Protein AF-A0A497F946-F1 (afdb_monomer_lite)

Sequence (128 aa):
MSDLVQRLERTWAEYEKYMEDTEKFVEDLLRERGRDKLSLATLFLVEYPQFSIRELYMKYVLAPLIASFVLMVIYVLGLLPVDIVVPTVFALHLLTSWVMYFVLAKCWNLGVRFGFLFMTVLKKVKQR

Structure (mmCIF, N/CA/C/O backbone):
data_AF-A0A497F946-F1
#
_entry.id   AF-A0A497F946-F1
#
loop_
_atom_site.group_PDB
_atom_site.id
_atom_site.type_symbol
_atom_site.label_atom_id
_atom_site.label_alt_id
_atom_site.label_comp_id
_atom_site.label_asym_id
_atom_site.label_entity_id
_atom_site.label_seq_id
_atom_site.pdbx_PDB_ins_code
_atom_site.Cartn_x
_atom_site.Cartn_y
_atom_site.Cartn_z
_atom_site.occupancy
_atom_site.B_iso_or_equiv
_atom_site.auth_seq_id
_atom_site.auth_comp_id
_atom_site.auth_asym_id
_atom_site.auth_atom_id
_atom_site.pdbx_PDB_model_num
ATOM 1 N N . MET A 1 1 ? 11.968 -11.494 -4.648 1.00 48.25 1 MET A N 1
ATOM 2 C CA . MET A 1 1 ? 10.532 -11.723 -4.356 1.00 48.25 1 MET A CA 1
ATOM 3 C C . MET A 1 1 ? 10.278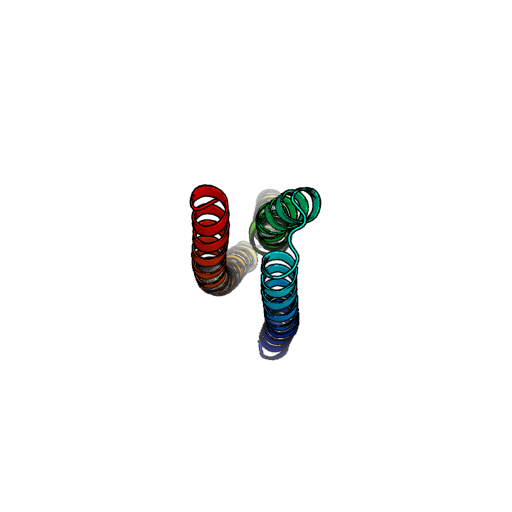 -11.951 -2.863 1.00 48.25 1 MET A C 1
ATOM 5 O O . MET A 1 1 ? 9.476 -11.218 -2.308 1.00 48.25 1 MET A O 1
ATOM 9 N N . SER A 1 2 ? 11.023 -12.848 -2.198 1.00 63.62 2 SER A N 1
ATOM 10 C CA . SER A 1 2 ? 10.974 -13.114 -0.737 1.00 63.62 2 SER A CA 1
ATOM 11 C C . SER A 1 2 ? 10.984 -11.869 0.167 1.00 63.62 2 SER A C 1
ATOM 13 O O . SER A 1 2 ? 10.212 -11.770 1.112 1.00 63.62 2 SER A O 1
ATOM 15 N N . ASP A 1 3 ? 11.848 -10.900 -0.130 1.00 72.81 3 ASP A N 1
ATOM 16 C CA . ASP A 1 3 ? 12.172 -9.820 0.812 1.00 72.81 3 ASP A CA 1
ATOM 17 C C . ASP A 1 3 ? 11.137 -8.676 0.847 1.00 72.81 3 ASP A C 1
ATOM 19 O O . ASP A 1 3 ? 10.994 -7.966 1.840 1.00 72.81 3 ASP A O 1
ATOM 23 N N . LEU A 1 4 ? 10.379 -8.505 -0.240 1.00 63.12 4 LEU A N 1
ATOM 24 C CA . LEU A 1 4 ? 9.305 -7.510 -0.343 1.00 63.12 4 LEU A CA 1
ATOM 25 C C . LEU A 1 4 ? 8.023 -8.031 0.323 1.00 63.12 4 LEU A C 1
ATOM 27 O O . LEU A 1 4 ? 7.349 -7.290 1.033 1.00 63.12 4 LEU A O 1
ATOM 31 N N . VAL A 1 5 ? 7.749 -9.331 0.162 1.00 67.25 5 VAL A N 1
ATOM 32 C CA . VAL A 1 5 ? 6.650 -10.032 0.842 1.00 67.25 5 VAL A CA 1
ATOM 33 C C . VAL A 1 5 ? 6.871 -10.038 2.352 1.00 67.25 5 VAL A C 1
ATOM 35 O O . VAL A 1 5 ? 5.983 -9.622 3.083 1.00 67.25 5 VAL A O 1
ATOM 38 N N . GLN A 1 6 ? 8.075 -10.374 2.824 1.00 71.56 6 GLN A N 1
ATOM 39 C CA . GLN A 1 6 ? 8.381 -10.348 4.260 1.00 71.56 6 GLN A CA 1
ATOM 40 C C . GLN A 1 6 ? 8.272 -8.953 4.887 1.00 71.56 6 GLN A C 1
ATOM 42 O O . GLN A 1 6 ? 7.910 -8.832 6.058 1.00 71.56 6 GLN A O 1
ATOM 47 N N . ARG A 1 7 ? 8.598 -7.887 4.142 1.00 73.00 7 ARG A N 1
ATOM 48 C CA . ARG A 1 7 ? 8.400 -6.510 4.620 1.00 73.00 7 ARG A CA 1
ATOM 49 C C . ARG A 1 7 ? 6.920 -6.156 4.699 1.00 73.00 7 ARG A C 1
ATOM 51 O O . ARG A 1 7 ? 6.503 -5.616 5.715 1.00 73.00 7 ARG A O 1
ATOM 58 N N . LEU A 1 8 ? 6.135 -6.510 3.680 1.00 66.62 8 LEU A N 1
ATOM 59 C CA . LEU A 1 8 ? 4.680 -6.338 3.692 1.00 66.62 8 LEU A CA 1
ATOM 60 C C . LEU A 1 8 ? 4.021 -7.122 4.832 1.00 66.62 8 LEU A C 1
ATOM 62 O O . LEU A 1 8 ? 3.142 -6.585 5.494 1.00 66.62 8 LEU A O 1
ATOM 66 N N . GLU A 1 9 ? 4.468 -8.348 5.105 1.00 73.88 9 GLU A N 1
ATOM 67 C CA . GLU A 1 9 ? 3.986 -9.158 6.230 1.00 73.88 9 GLU A CA 1
ATOM 68 C C . GLU A 1 9 ? 4.354 -8.550 7.586 1.00 73.88 9 GLU A C 1
ATOM 70 O O . GLU A 1 9 ? 3.510 -8.516 8.477 1.00 73.88 9 GLU A O 1
ATOM 75 N N . ARG A 1 10 ? 5.572 -8.016 7.744 1.00 77.31 10 ARG A N 1
ATOM 76 C CA . ARG A 1 10 ? 5.972 -7.308 8.972 1.00 77.31 10 ARG A CA 1
ATOM 77 C C . ARG A 1 10 ? 5.159 -6.042 9.200 1.00 77.31 10 ARG A C 1
ATOM 79 O O . ARG A 1 10 ? 4.612 -5.870 10.282 1.00 77.31 10 ARG A O 1
ATOM 86 N N . THR A 1 11 ? 5.025 -5.203 8.175 1.00 72.56 11 THR A N 1
ATOM 87 C CA . THR A 1 11 ? 4.172 -4.012 8.242 1.00 72.56 11 THR A CA 1
ATOM 88 C C . THR A 1 11 ? 2.729 -4.405 8.546 1.00 72.56 11 THR A C 1
ATOM 90 O O . THR A 1 11 ? 2.077 -3.766 9.362 1.00 72.56 11 THR A O 1
ATOM 93 N N . TRP A 1 12 ? 2.233 -5.498 7.959 1.00 73.12 12 TRP A N 1
ATOM 94 C CA . TRP A 1 12 ? 0.900 -6.008 8.260 1.00 73.12 12 TRP A CA 1
ATOM 95 C C . TRP A 1 12 ? 0.750 -6.457 9.717 1.00 73.12 12 TRP A C 1
ATOM 97 O O . TRP A 1 12 ? -0.249 -6.127 10.345 1.00 73.12 12 TRP A O 1
ATOM 107 N N . ALA A 1 13 ? 1.737 -7.163 10.270 1.00 75.38 13 ALA A N 1
ATOM 108 C CA . ALA A 1 13 ? 1.727 -7.591 11.667 1.00 75.38 13 ALA A CA 1
ATOM 109 C C . ALA A 1 13 ? 1.761 -6.399 12.641 1.00 75.38 13 ALA A C 1
ATOM 111 O O . ALA A 1 13 ? 1.079 -6.415 13.664 1.00 75.38 13 ALA A O 1
ATOM 112 N N . GLU A 1 14 ? 2.510 -5.343 12.313 1.00 75.00 14 GLU A N 1
ATOM 113 C CA . GLU A 1 14 ? 2.504 -4.085 13.071 1.00 75.00 14 GLU A CA 1
ATOM 114 C C . GLU A 1 14 ? 1.128 -3.407 13.025 1.00 75.00 14 GLU A C 1
ATOM 116 O O . GLU A 1 14 ? 0.620 -2.977 14.062 1.00 75.00 14 GLU A O 1
ATOM 121 N N . TYR A 1 15 ? 0.488 -3.382 11.851 1.00 65.81 15 TYR A N 1
ATOM 122 C CA . TYR A 1 15 ? -0.877 -2.880 11.688 1.00 65.81 15 TYR A CA 1
ATOM 123 C C . TYR A 1 15 ? -1.908 -3.704 12.462 1.00 65.81 15 TYR A C 1
ATOM 125 O O . TYR A 1 15 ? -2.798 -3.136 13.087 1.00 65.81 15 TYR A O 1
ATOM 133 N N . GLU A 1 16 ? -1.801 -5.032 12.440 1.00 73.12 16 GLU A N 1
ATOM 134 C CA . GLU A 1 16 ? -2.724 -5.932 13.135 1.00 73.12 16 GLU A CA 1
ATOM 135 C C . GLU A 1 16 ? -2.609 -5.784 14.656 1.00 73.12 16 GLU A C 1
ATOM 137 O O . GLU A 1 16 ?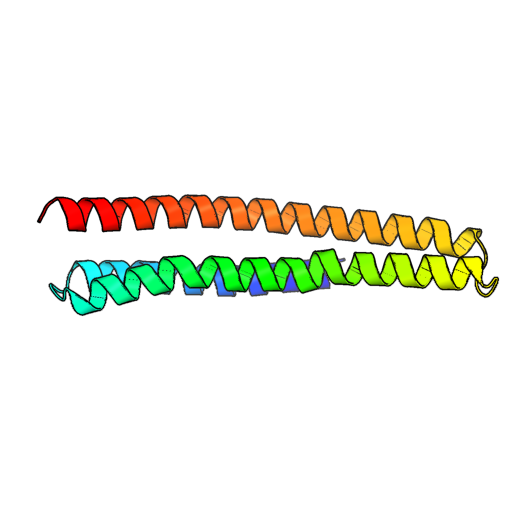 -3.622 -5.688 15.345 1.00 73.12 16 GLU A O 1
ATOM 142 N N . LYS A 1 17 ? -1.387 -5.633 15.174 1.00 75.75 17 LYS A N 1
ATOM 143 C CA . LYS A 1 17 ? -1.162 -5.334 16.590 1.00 75.75 17 LYS A CA 1
ATOM 144 C C . LYS A 1 17 ? -1.729 -3.970 16.990 1.00 75.75 17 LYS A C 1
ATOM 146 O O . LYS A 1 17 ? -2.416 -3.862 18.000 1.00 75.75 17 LYS A O 1
ATOM 151 N N . TYR A 1 18 ? -1.486 -2.936 16.186 1.00 67.25 18 TYR A N 1
ATOM 152 C CA . TYR A 1 18 ? -2.033 -1.603 16.448 1.00 67.25 18 TYR A CA 1
ATOM 153 C C . TYR A 1 18 ? -3.569 -1.600 16.424 1.00 67.25 18 TYR A C 1
ATOM 155 O O . TYR A 1 18 ? -4.211 -0.900 17.207 1.00 67.25 18 TYR A O 1
ATOM 163 N N . MET A 1 19 ? -4.167 -2.410 15.546 1.00 66.94 19 MET A N 1
ATOM 164 C CA . MET A 1 19 ? -5.609 -2.627 15.501 1.00 66.94 19 MET A CA 1
ATOM 165 C C . MET A 1 19 ? -6.141 -3.258 16.780 1.00 66.94 19 MET A C 1
ATOM 167 O O . MET A 1 19 ? -7.099 -2.735 17.337 1.00 66.94 19 MET A O 1
ATOM 171 N N . GLU A 1 20 ? -5.517 -4.329 17.269 1.00 74.38 20 GLU A N 1
ATOM 172 C CA . GLU A 1 20 ? -5.911 -4.953 18.538 1.00 74.38 20 GLU A CA 1
ATOM 173 C C . GLU A 1 20 ? -5.789 -3.981 19.719 1.00 74.38 20 GLU A C 1
ATOM 175 O O . GLU A 1 20 ? -6.672 -3.928 20.578 1.00 74.38 20 GLU A O 1
ATOM 180 N N . ASP A 1 21 ? -4.727 -3.172 19.748 1.00 75.12 21 ASP A N 1
ATOM 181 C CA . ASP A 1 21 ? -4.529 -2.150 20.779 1.00 75.12 21 ASP A CA 1
ATOM 182 C C . ASP A 1 21 ? -5.605 -1.053 20.692 1.00 75.12 21 ASP A C 1
ATOM 184 O O . ASP A 1 21 ? -6.135 -0.609 21.712 1.00 75.12 21 ASP A O 1
ATOM 188 N N . THR A 1 22 ? -5.991 -0.661 19.474 1.00 64.69 22 THR A N 1
ATOM 189 C CA . THR A 1 22 ? -7.067 0.311 19.232 1.00 64.69 22 THR A CA 1
ATOM 190 C C . THR A 1 22 ? -8.435 -0.258 19.608 1.00 64.69 22 THR A C 1
ATOM 192 O O . THR A 1 22 ? -9.238 0.442 20.221 1.00 64.69 22 THR A O 1
ATOM 195 N N . GLU A 1 23 ? -8.712 -1.526 19.293 1.00 66.94 23 GLU A N 1
ATOM 196 C CA . GLU A 1 23 ? -9.949 -2.206 19.689 1.00 66.94 23 GLU A CA 1
ATOM 197 C C . GLU A 1 23 ? -10.077 -2.274 21.212 1.00 66.94 23 GLU A C 1
ATOM 199 O O . GLU A 1 23 ? -11.120 -1.891 21.747 1.00 66.94 23 GLU A O 1
ATOM 204 N N . LYS A 1 24 ? -9.006 -2.662 21.919 1.00 74.00 24 LYS A N 1
ATOM 205 C CA . LYS A 1 24 ? -8.967 -2.653 23.389 1.00 74.00 24 LYS A CA 1
ATOM 206 C C . LYS A 1 24 ? -9.163 -1.257 23.957 1.00 74.00 24 LYS A C 1
ATOM 208 O O . LYS A 1 24 ? -9.973 -1.080 24.860 1.00 74.00 24 LYS A O 1
ATOM 213 N N . PHE A 1 25 ? -8.483 -0.258 23.397 1.00 70.50 25 PHE A N 1
ATOM 214 C CA . PHE A 1 25 ? -8.635 1.129 23.821 1.00 70.50 25 PHE A CA 1
ATOM 215 C C . PHE A 1 25 ? -10.081 1.612 23.660 1.00 70.50 25 PHE A C 1
ATOM 217 O O . PHE A 1 25 ? -10.638 2.201 24.582 1.00 70.50 25 PHE A O 1
ATOM 224 N N . VAL A 1 26 ? -10.731 1.319 22.531 1.00 66.19 26 VAL A N 1
ATOM 225 C CA . VAL A 1 26 ? -12.150 1.642 22.326 1.00 66.19 26 VAL A CA 1
ATOM 226 C C . VAL A 1 26 ? -13.039 0.867 23.301 1.00 66.19 26 VAL A C 1
ATOM 228 O O . VAL A 1 26 ? -13.994 1.435 23.828 1.00 66.19 26 VAL A O 1
ATOM 231 N N . GLU A 1 27 ? -12.752 -0.405 23.578 1.00 69.88 27 GLU A N 1
ATOM 232 C CA . GLU A 1 27 ? -13.523 -1.201 24.534 1.00 69.88 27 GLU A CA 1
ATOM 233 C C . GLU A 1 27 ? -13.420 -0.645 25.965 1.00 69.88 27 GLU A C 1
ATOM 235 O O . GLU A 1 27 ? -14.442 -0.501 26.644 1.00 69.88 27 GLU A O 1
ATOM 240 N N . ASP A 1 28 ? -12.220 -0.247 26.388 1.00 71.88 28 ASP A N 1
ATOM 241 C CA . ASP A 1 28 ? -11.960 0.403 27.673 1.00 71.88 28 ASP A CA 1
ATOM 242 C C . ASP A 1 28 ? -12.624 1.787 27.744 1.00 71.88 28 ASP A C 1
ATOM 244 O O . ASP A 1 28 ? -13.286 2.114 28.735 1.00 71.88 28 ASP A O 1
ATOM 248 N N . LEU A 1 29 ? -12.577 2.567 26.658 1.00 67.06 29 LEU A N 1
ATOM 249 C CA . LEU A 1 29 ? -13.298 3.839 26.549 1.00 67.06 29 LEU A CA 1
ATOM 250 C C . LEU A 1 29 ? -14.818 3.662 26.591 1.00 67.06 29 LEU A C 1
ATOM 252 O O . LEU A 1 29 ? -15.518 4.523 27.113 1.00 67.06 29 LEU A O 1
ATOM 256 N N . LEU A 1 30 ? -15.355 2.563 26.056 1.00 63.66 30 LEU A N 1
ATOM 257 C CA . LEU A 1 30 ? -16.779 2.242 26.157 1.00 63.66 30 LEU A CA 1
ATOM 258 C C . LEU A 1 30 ? -17.178 1.801 27.576 1.00 63.66 30 LEU A C 1
ATOM 260 O O . LEU A 1 30 ? -18.362 1.892 27.922 1.00 63.66 30 LEU A O 1
ATOM 264 N N . ARG A 1 31 ? -16.232 1.304 28.387 1.00 69.44 31 ARG A N 1
ATOM 265 C CA . ARG A 1 31 ? -16.445 0.970 29.806 1.00 69.44 31 ARG A CA 1
ATOM 266 C C . ARG A 1 31 ? -16.421 2.221 30.686 1.00 69.44 31 ARG A C 1
ATOM 268 O O . ARG A 1 31 ? -17.263 2.344 31.578 1.00 69.44 31 ARG A O 1
ATOM 275 N N . GLU A 1 32 ? -15.542 3.181 30.409 1.00 66.81 32 GLU A N 1
ATOM 276 C CA . GLU A 1 32 ? -15.512 4.474 31.101 1.00 66.81 32 GLU A CA 1
ATOM 277 C C . GLU A 1 32 ? -16.610 5.429 30.579 1.00 66.81 32 GLU A C 1
ATOM 279 O O . GLU A 1 32 ? -16.691 5.747 29.399 1.00 66.81 32 GLU A O 1
ATOM 284 N N . ARG A 1 33 ? -17.506 5.936 31.442 1.00 59.31 33 ARG A N 1
ATOM 285 C CA . ARG A 1 33 ? -18.653 6.791 31.036 1.00 59.31 33 ARG A CA 1
ATOM 286 C C . ARG A 1 33 ? -18.273 8.244 30.657 1.00 59.31 33 ARG A C 1
ATOM 288 O O . ARG A 1 33 ? -18.928 9.176 31.118 1.00 59.31 33 ARG A O 1
ATOM 295 N N . GLY A 1 34 ? -17.255 8.472 29.829 1.00 58.06 34 GLY A N 1
ATOM 296 C CA . GLY A 1 34 ? -16.840 9.815 29.393 1.00 58.06 34 GLY A CA 1
ATOM 297 C C . GLY A 1 34 ? -17.373 10.191 28.006 1.00 58.06 34 GLY A C 1
ATOM 298 O O . GLY A 1 34 ? -16.929 9.633 27.008 1.00 58.06 34 GLY A O 1
ATOM 299 N N . ARG A 1 35 ? -18.285 11.171 27.915 1.00 55.75 35 ARG A N 1
ATOM 300 C CA . ARG A 1 35 ? -18.847 11.661 26.635 1.00 55.75 35 ARG A CA 1
ATOM 301 C C . ARG A 1 35 ? -17.765 12.266 25.712 1.00 55.75 35 ARG A C 1
ATOM 303 O O . ARG A 1 35 ? -17.829 12.061 24.504 1.00 55.75 35 ARG A O 1
ATOM 310 N N . ASP A 1 36 ? -16.734 12.886 26.293 1.00 58.91 36 ASP A N 1
ATOM 311 C CA . ASP A 1 36 ? -15.590 13.488 25.577 1.00 58.91 36 ASP A CA 1
ATOM 312 C C . ASP A 1 36 ? -14.580 12.458 25.049 1.00 58.91 36 ASP A C 1
ATOM 314 O O . ASP A 1 36 ? -13.843 12.709 24.100 1.00 58.91 36 ASP A O 1
ATOM 318 N N . LYS A 1 37 ? -14.556 11.264 25.644 1.00 58.84 37 LYS A N 1
ATOM 319 C CA . LYS A 1 37 ? -13.687 10.159 25.219 1.00 58.84 37 LYS A CA 1
ATOM 320 C C . LYS A 1 37 ? -14.263 9.405 24.014 1.00 58.84 37 LYS A C 1
ATOM 322 O O . LYS A 1 37 ? -13.528 8.826 23.218 1.00 58.84 37 LYS A O 1
ATOM 327 N N . LEU A 1 38 ? -15.584 9.463 23.847 1.00 60.81 38 LEU A N 1
ATOM 328 C CA . LEU A 1 38 ? -16.320 8.796 22.776 1.00 60.81 38 LEU A CA 1
ATOM 329 C C . LEU A 1 38 ? -16.175 9.519 21.430 1.00 60.81 38 LEU A C 1
ATOM 331 O O . LEU A 1 38 ? -16.004 8.871 20.399 1.00 60.81 38 LEU A O 1
ATOM 335 N N . SER A 1 39 ? -16.184 10.856 21.428 1.00 61.31 39 SER A N 1
ATOM 336 C CA . SER A 1 39 ? -15.882 11.659 20.235 1.00 61.31 39 SER A CA 1
ATOM 337 C C . SER A 1 39 ? -14.445 11.433 19.760 1.00 61.31 39 SER A C 1
ATOM 339 O O . SER A 1 39 ? -14.224 11.289 18.559 1.00 61.31 39 SER A O 1
ATOM 341 N N . LEU A 1 40 ? -13.495 11.292 20.692 1.00 62.72 40 LEU A N 1
ATOM 342 C CA . LEU A 1 40 ? -12.100 10.958 20.396 1.00 62.72 40 LEU A CA 1
ATOM 343 C C . LEU A 1 40 ? -11.967 9.573 19.744 1.00 62.72 40 LEU A C 1
ATOM 345 O O . LEU A 1 40 ? -11.331 9.450 18.702 1.00 62.72 40 LEU A O 1
ATOM 349 N N . ALA A 1 41 ? -12.629 8.548 20.295 1.00 62.38 41 ALA A N 1
ATOM 350 C CA . ALA A 1 41 ? -12.675 7.213 19.689 1.00 62.38 41 ALA A CA 1
ATOM 351 C C . ALA A 1 41 ? -13.257 7.243 18.267 1.00 62.38 41 ALA A C 1
ATOM 353 O O . ALA A 1 41 ? -12.758 6.571 17.368 1.00 62.38 41 ALA A O 1
ATOM 354 N N . THR A 1 42 ? -14.293 8.055 18.052 1.00 63.09 42 THR A N 1
ATOM 355 C CA . THR A 1 42 ? -14.934 8.215 16.741 1.00 63.09 42 THR A CA 1
ATOM 356 C C . THR A 1 42 ? -13.988 8.877 15.731 1.00 63.09 42 THR A C 1
ATOM 358 O O . THR A 1 42 ? -13.930 8.446 14.585 1.00 63.09 42 THR A O 1
ATOM 361 N N . LEU A 1 43 ? -13.209 9.878 16.157 1.00 62.75 43 LEU A N 1
ATOM 362 C CA . LEU A 1 43 ? -12.191 10.539 15.330 1.00 62.75 43 LEU A CA 1
ATOM 363 C C . LEU A 1 43 ? -11.061 9.574 14.940 1.00 62.75 43 LEU A C 1
ATOM 365 O O . LEU A 1 43 ? -10.729 9.466 13.762 1.00 62.75 43 LEU A O 1
ATOM 369 N N . PHE A 1 44 ? -10.551 8.796 15.899 1.00 63.12 44 PHE A N 1
ATOM 370 C CA . PHE A 1 44 ? -9.524 7.777 15.650 1.00 63.12 44 PHE A CA 1
ATOM 371 C C . PHE A 1 44 ? -9.999 6.678 14.687 1.00 63.12 44 PHE A C 1
ATOM 373 O O . PHE A 1 44 ? -9.257 6.282 13.789 1.00 63.12 44 PHE A O 1
ATOM 380 N N . LEU A 1 45 ? -11.250 6.220 14.819 1.00 62.25 45 LEU A N 1
ATOM 381 C CA . LEU A 1 45 ? -11.846 5.216 13.927 1.00 62.25 45 LEU A CA 1
ATOM 382 C C . LEU A 1 45 ? -12.027 5.724 12.480 1.00 62.25 45 LEU A C 1
ATOM 384 O O . LEU A 1 45 ? -12.113 4.907 11.565 1.00 62.25 45 LEU A O 1
ATOM 388 N N . VAL A 1 46 ? -12.090 7.044 12.261 1.00 61.81 46 VAL A N 1
ATOM 389 C CA . VAL A 1 46 ? -12.324 7.658 10.939 1.00 61.81 46 VAL A CA 1
ATOM 390 C C . VAL A 1 46 ? -11.028 8.126 10.267 1.00 61.81 46 VAL A C 1
ATOM 392 O O . VAL A 1 46 ? -10.868 7.914 9.064 1.00 61.81 46 VAL A O 1
ATOM 395 N N . GLU A 1 47 ? -10.090 8.730 11.002 1.00 59.41 47 GLU A N 1
ATOM 396 C CA . GLU A 1 47 ? -8.837 9.245 10.422 1.00 59.41 47 GLU A CA 1
ATOM 397 C C . GLU A 1 47 ? -7.833 8.135 10.083 1.00 59.41 47 GLU A C 1
ATOM 399 O O . GLU A 1 47 ? -7.126 8.206 9.073 1.00 59.41 47 GLU A O 1
ATOM 404 N N . TYR A 1 48 ? -7.779 7.078 10.893 1.00 60.53 48 TYR A N 1
ATOM 405 C CA . TYR A 1 48 ? -6.739 6.058 10.774 1.00 60.53 48 TYR A CA 1
ATOM 406 C C . TYR A 1 48 ? -6.805 5.216 9.482 1.00 60.53 48 TYR A C 1
ATOM 408 O O . TYR A 1 48 ? -5.766 5.017 8.832 1.00 60.53 48 TYR A O 1
ATOM 416 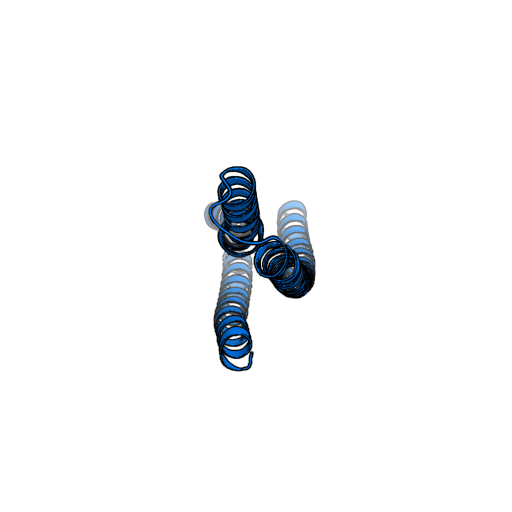N N . PRO A 1 49 ? -7.994 4.765 9.025 1.00 60.47 49 PRO A N 1
ATOM 417 C CA . PRO A 1 49 ? -8.111 4.073 7.745 1.00 60.47 49 PRO A CA 1
ATOM 418 C C . PRO A 1 49 ? -7.664 4.958 6.575 1.00 60.47 49 PRO A C 1
ATOM 420 O O . PRO A 1 49 ? -7.033 4.475 5.636 1.00 60.47 49 PRO A O 1
ATOM 423 N N . GLN A 1 50 ? -7.944 6.265 6.638 1.00 62.75 50 GLN A N 1
ATOM 424 C CA . GLN A 1 50 ? -7.646 7.198 5.552 1.00 62.75 50 GLN A CA 1
ATOM 425 C C . GLN A 1 50 ? -6.145 7.431 5.377 1.00 62.75 50 GLN A C 1
ATOM 427 O O . GLN A 1 50 ? -5.665 7.448 4.243 1.00 62.75 50 GLN A O 1
ATOM 432 N N . PHE A 1 51 ? -5.394 7.568 6.474 1.00 61.16 51 PHE A N 1
ATOM 433 C CA . PHE A 1 51 ? -3.945 7.763 6.404 1.00 61.16 51 PHE A CA 1
ATOM 434 C C . PHE A 1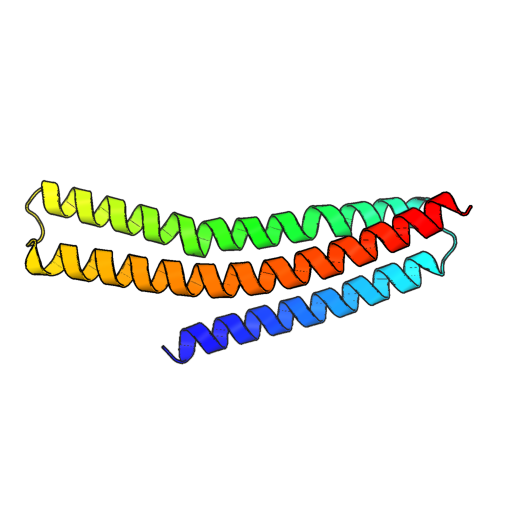 51 ? -3.243 6.546 5.790 1.00 61.16 51 PHE A C 1
ATOM 436 O O . PHE A 1 51 ? -2.448 6.678 4.858 1.00 61.16 51 PHE A O 1
ATOM 443 N N . SER A 1 52 ? -3.623 5.351 6.243 1.00 63.16 52 SER A N 1
ATOM 444 C CA . SER A 1 52 ? -3.017 4.091 5.804 1.00 63.16 52 SER A CA 1
ATOM 445 C C . SER A 1 52 ? -3.331 3.783 4.338 1.00 63.16 52 SER A C 1
ATOM 447 O O . SER A 1 52 ? -2.433 3.464 3.561 1.00 63.16 52 SER A O 1
ATOM 449 N N . ILE A 1 53 ? -4.591 3.955 3.919 1.00 66.69 53 ILE A N 1
ATOM 450 C CA . ILE A 1 53 ? -5.002 3.769 2.518 1.00 66.69 53 ILE A CA 1
ATOM 451 C C . ILE A 1 53 ? -4.300 4.783 1.609 1.00 66.69 53 ILE A C 1
ATOM 453 O O . ILE A 1 53 ? -3.855 4.426 0.518 1.00 66.69 53 ILE A O 1
ATOM 457 N N . ARG A 1 54 ? -4.155 6.037 2.055 1.00 67.12 54 ARG A N 1
ATOM 458 C CA . ARG A 1 54 ? -3.467 7.079 1.287 1.00 67.12 54 ARG A CA 1
ATOM 459 C C . ARG A 1 54 ? -1.986 6.764 1.101 1.00 67.12 54 ARG A C 1
ATOM 461 O O . ARG A 1 54 ? -1.481 6.908 -0.010 1.00 67.12 54 ARG A O 1
ATOM 468 N N . GLU A 1 55 ? -1.290 6.332 2.147 1.00 69.06 55 GLU A N 1
ATOM 469 C CA . GLU A 1 55 ? 0.126 5.972 2.042 1.00 69.06 55 GLU A CA 1
ATOM 470 C C . GLU A 1 55 ? 0.333 4.772 1.104 1.00 69.06 55 GLU A C 1
ATOM 472 O O . GLU A 1 55 ? 1.221 4.796 0.246 1.00 69.06 55 GLU A O 1
ATOM 477 N N . LEU A 1 56 ? -0.549 3.771 1.194 1.00 68.88 56 LEU A N 1
ATOM 478 C CA . LEU A 1 56 ? -0.568 2.619 0.296 1.00 68.88 56 LEU A CA 1
ATOM 479 C C . LEU A 1 56 ? -0.826 3.016 -1.160 1.00 68.88 56 LEU A C 1
ATOM 481 O O . LEU A 1 56 ? -0.111 2.565 -2.056 1.00 68.88 56 LEU A O 1
ATOM 485 N N . TYR A 1 57 ? -1.782 3.909 -1.399 1.00 70.50 57 TYR A N 1
ATOM 486 C CA . TYR A 1 57 ? -2.074 4.429 -2.731 1.00 70.50 57 TYR A CA 1
ATOM 487 C C . TYR A 1 57 ? -0.876 5.186 -3.325 1.00 70.50 57 TYR A C 1
ATOM 489 O O . TYR A 1 57 ? -0.474 4.941 -4.464 1.00 70.50 57 TYR A O 1
ATOM 497 N N . MET A 1 58 ? -0.246 6.067 -2.543 1.00 71.75 58 MET A N 1
ATOM 498 C CA . MET A 1 58 ? 0.892 6.860 -3.016 1.00 71.75 58 MET A CA 1
ATOM 499 C C . MET A 1 58 ? 2.116 5.989 -3.331 1.00 71.75 58 MET A C 1
ATOM 501 O O . MET A 1 58 ? 2.738 6.163 -4.380 1.00 71.75 58 MET A O 1
ATOM 505 N N . LYS A 1 59 ? 2.460 5.034 -2.456 1.00 72.06 59 LYS A N 1
ATOM 506 C CA . LYS A 1 59 ? 3.661 4.198 -2.625 1.00 72.06 59 LYS A CA 1
ATOM 507 C C . LYS A 1 59 ? 3.489 3.099 -3.667 1.00 72.06 59 LYS A C 1
ATOM 509 O O . LYS A 1 59 ? 4.414 2.855 -4.435 1.00 72.06 59 LYS A O 1
ATOM 514 N N . TYR A 1 60 ? 2.336 2.435 -3.691 1.00 72.38 60 TYR A N 1
ATOM 515 C CA . TYR A 1 60 ? 2.169 1.209 -4.473 1.00 72.38 60 TYR A CA 1
ATOM 516 C C . TYR A 1 60 ? 1.340 1.380 -5.738 1.00 72.38 60 TYR A C 1
ATOM 518 O O . TYR A 1 60 ? 1.331 0.461 -6.541 1.00 72.38 60 TYR A O 1
ATOM 526 N N . VAL A 1 61 ? 0.679 2.521 -5.948 1.00 73.00 61 VAL A N 1
ATOM 527 C CA . VAL A 1 61 ? -0.110 2.778 -7.166 1.00 73.00 61 VAL A CA 1
ATOM 528 C C . VAL A 1 61 ? 0.469 3.958 -7.931 1.00 73.00 61 VAL A C 1
ATOM 530 O O . VAL A 1 61 ? 0.823 3.832 -9.101 1.00 73.00 61 VAL A O 1
ATOM 533 N N . LEU A 1 62 ? 0.637 5.101 -7.262 1.00 80.31 62 LEU A N 1
ATOM 534 C CA . LEU A 1 62 ? 1.072 6.325 -7.929 1.00 80.31 62 LEU A CA 1
ATOM 535 C C . LEU A 1 62 ? 2.537 6.258 -8.389 1.00 80.31 62 LEU A C 1
ATOM 537 O O . LEU A 1 62 ? 2.834 6.607 -9.528 1.00 80.31 62 LEU A O 1
ATOM 541 N N . ALA A 1 63 ? 3.452 5.784 -7.539 1.00 80.94 63 ALA A N 1
ATOM 542 C CA . ALA A 1 63 ? 4.870 5.678 -7.890 1.00 80.94 63 ALA A CA 1
ATOM 543 C C . ALA A 1 63 ? 5.143 4.795 -9.132 1.00 80.94 63 ALA A C 1
ATOM 545 O O . ALA A 1 63 ? 5.836 5.264 -10.039 1.00 80.94 63 ALA A O 1
ATOM 546 N N . PRO A 1 64 ? 4.595 3.567 -9.252 1.00 82.19 64 PRO A N 1
ATOM 547 C CA . PRO A 1 64 ? 4.780 2.766 -10.463 1.00 82.19 64 PRO A CA 1
ATOM 548 C C . PRO A 1 64 ? 4.089 3.344 -11.709 1.00 82.19 64 PRO A C 1
ATOM 550 O O . PRO A 1 64 ? 4.612 3.181 -12.814 1.00 82.19 64 PRO A O 1
ATOM 553 N N . LEU A 1 65 ? 2.973 4.070 -11.566 1.00 82.88 65 LEU A N 1
ATOM 554 C CA . LEU A 1 65 ? 2.366 4.808 -12.684 1.00 82.88 65 LEU A CA 1
ATOM 555 C C . LEU A 1 65 ? 3.288 5.926 -13.188 1.00 82.88 65 LEU A C 1
ATOM 557 O O . LEU A 1 65 ? 3.515 6.040 -14.392 1.00 82.88 65 LEU A O 1
ATOM 561 N N . ILE A 1 66 ? 3.873 6.708 -12.275 1.00 86.94 66 ILE A N 1
ATOM 562 C CA . ILE A 1 66 ? 4.847 7.753 -12.619 1.00 86.94 66 ILE A CA 1
ATOM 563 C C . ILE A 1 66 ? 6.075 7.132 -13.292 1.00 86.94 66 ILE A C 1
ATOM 565 O O . ILE A 1 66 ? 6.503 7.609 -14.340 1.00 86.94 66 ILE A O 1
ATOM 569 N N . ALA A 1 67 ? 6.616 6.041 -12.744 1.00 86.25 67 ALA A N 1
ATOM 570 C CA . ALA A 1 67 ? 7.754 5.342 -13.338 1.00 86.25 67 ALA A CA 1
ATOM 571 C C . ALA A 1 67 ? 7.441 4.819 -14.753 1.00 86.25 67 ALA A C 1
ATOM 573 O O . ALA A 1 67 ? 8.271 4.943 -15.653 1.00 86.25 67 ALA A O 1
ATOM 574 N N . SER A 1 68 ? 6.227 4.306 -14.973 1.00 85.62 68 SER A N 1
ATOM 575 C CA . SER A 1 68 ? 5.762 3.878 -16.299 1.00 85.62 68 SER A CA 1
ATOM 576 C C . SER A 1 68 ? 5.680 5.045 -17.282 1.00 85.62 68 SER A C 1
ATOM 578 O O . SER A 1 68 ? 6.124 4.921 -18.421 1.00 85.62 68 SER A O 1
ATOM 580 N N . PHE A 1 69 ? 5.156 6.190 -16.837 1.00 87.81 69 PHE A N 1
ATOM 581 C CA . PHE A 1 69 ? 5.085 7.405 -17.646 1.00 87.81 69 PHE A CA 1
ATOM 582 C C . PHE A 1 69 ? 6.481 7.916 -18.026 1.00 87.81 69 PHE A C 1
ATOM 584 O O . PHE A 1 69 ? 6.733 8.211 -19.191 1.00 87.81 69 PHE A O 1
ATOM 591 N N . VAL A 1 70 ? 7.415 7.948 -17.072 1.00 88.94 70 VAL A N 1
ATOM 592 C CA . VAL A 1 70 ? 8.809 8.347 -17.316 1.00 88.94 70 VAL A CA 1
ATOM 593 C C . VAL A 1 70 ? 9.480 7.417 -18.331 1.00 88.94 70 VAL A C 1
ATOM 595 O O . VAL A 1 70 ? 10.104 7.902 -19.271 1.00 88.94 70 VAL A O 1
ATOM 598 N N . LEU A 1 71 ? 9.308 6.097 -18.204 1.00 87.06 71 LEU A N 1
ATOM 599 C CA . LEU A 1 71 ? 9.832 5.123 -19.172 1.00 87.06 71 LEU A CA 1
ATOM 600 C C . LEU A 1 71 ? 9.266 5.339 -20.583 1.00 87.06 71 LEU A C 1
ATOM 602 O O . LEU A 1 71 ? 10.011 5.265 -21.559 1.00 87.06 71 LEU A O 1
ATOM 606 N N . MET A 1 72 ? 7.974 5.659 -20.688 1.00 84.88 72 MET A N 1
ATOM 607 C CA . MET A 1 72 ? 7.319 6.025 -21.949 1.00 84.88 72 MET A CA 1
ATOM 608 C C . MET A 1 72 ? 7.920 7.297 -22.565 1.00 84.88 72 MET A C 1
ATOM 610 O O . MET A 1 72 ? 8.204 7.324 -23.758 1.00 84.88 72 MET A O 1
ATOM 614 N N . VAL A 1 73 ? 8.171 8.338 -21.766 1.00 88.06 73 VAL A N 1
ATOM 615 C CA . VAL A 1 73 ? 8.796 9.582 -22.250 1.00 88.06 73 VAL A CA 1
ATOM 616 C C . VAL A 1 73 ? 10.216 9.322 -22.759 1.00 88.06 73 VAL A C 1
ATOM 618 O O . VAL A 1 73 ? 10.573 9.778 -23.841 1.00 88.06 73 VAL A O 1
ATOM 621 N N . ILE A 1 74 ? 11.015 8.549 -22.020 1.00 87.19 74 ILE A N 1
ATOM 622 C CA . ILE A 1 74 ? 12.386 8.193 -22.414 1.00 87.19 74 ILE A CA 1
ATOM 623 C C . ILE A 1 74 ? 12.391 7.391 -23.726 1.00 87.19 74 ILE A C 1
ATOM 625 O O . ILE A 1 74 ? 13.241 7.622 -24.588 1.00 87.19 74 ILE A O 1
ATOM 629 N N . TYR A 1 75 ? 11.417 6.494 -23.905 1.00 84.88 75 TYR A N 1
ATOM 630 C CA . TYR A 1 75 ? 11.206 5.775 -25.159 1.00 84.88 75 TYR A CA 1
ATOM 631 C C . TYR A 1 75 ? 10.890 6.712 -26.331 1.00 84.88 75 TYR A C 1
ATOM 633 O O . TYR A 1 75 ? 11.536 6.623 -27.373 1.00 84.88 75 TYR A O 1
ATOM 641 N N . VAL A 1 76 ? 9.944 7.641 -26.157 1.00 87.00 76 VAL A N 1
ATOM 642 C CA . VAL A 1 76 ? 9.559 8.614 -27.197 1.00 87.00 76 VAL A CA 1
ATOM 643 C C . VAL A 1 76 ? 10.735 9.511 -27.599 1.00 87.00 76 VAL A C 1
ATOM 645 O O . VAL A 1 76 ? 10.858 9.879 -28.763 1.00 87.00 76 VAL A O 1
ATOM 648 N N . LEU A 1 77 ? 11.635 9.817 -26.661 1.00 90.88 77 LEU A N 1
ATOM 649 C CA . LEU A 1 77 ? 12.873 10.559 -26.922 1.00 90.88 77 LEU A CA 1
ATOM 650 C C . LEU A 1 77 ? 13.956 9.727 -27.639 1.00 90.88 77 LEU A C 1
ATOM 652 O O . LEU A 1 77 ? 15.028 10.253 -27.930 1.00 90.88 77 LEU A O 1
ATOM 656 N N . GLY A 1 78 ? 13.708 8.443 -27.917 1.00 87.69 78 GLY A N 1
ATOM 657 C CA . GLY A 1 78 ? 14.646 7.549 -28.604 1.00 87.69 78 GLY A CA 1
ATOM 658 C C . GLY A 1 78 ? 15.837 7.109 -27.748 1.00 87.69 78 GLY A C 1
ATOM 659 O O . GLY A 1 78 ? 16.813 6.585 -28.278 1.00 87.69 78 GLY A O 1
ATOM 660 N N . LEU A 1 79 ? 15.776 7.319 -26.430 1.00 87.88 79 LEU A N 1
ATOM 661 C CA . LEU A 1 79 ? 16.880 7.043 -25.505 1.00 87.88 79 LEU A CA 1
ATOM 662 C C . LEU A 1 79 ? 16.921 5.581 -25.032 1.00 87.88 79 LEU A C 1
ATOM 664 O O . LEU A 1 79 ? 17.928 5.148 -24.474 1.00 87.88 79 LEU A O 1
ATOM 668 N N . LEU A 1 80 ? 15.842 4.820 -25.237 1.00 86.31 80 LEU A N 1
ATOM 669 C CA . LEU A 1 80 ? 15.777 3.394 -24.920 1.00 86.31 80 LEU A CA 1
ATOM 670 C C . LEU A 1 80 ? 15.062 2.598 -26.023 1.00 86.31 80 LEU A C 1
ATOM 672 O O . LEU A 1 80 ? 14.056 3.066 -26.560 1.00 86.31 80 LEU A O 1
ATOM 676 N N . PRO A 1 81 ? 15.528 1.373 -26.328 1.00 87.94 81 PRO A N 1
ATOM 677 C CA . PRO A 1 81 ? 14.889 0.504 -27.311 1.00 87.94 81 PRO A CA 1
ATOM 678 C C . PRO A 1 81 ? 13.555 -0.067 -26.802 1.00 87.94 81 PRO A C 1
ATOM 680 O O . PRO A 1 81 ? 13.398 -0.377 -25.616 1.00 87.94 81 PRO A O 1
ATOM 683 N N . VAL A 1 82 ? 12.608 -0.263 -27.732 1.00 84.94 82 VAL A N 1
ATOM 684 C CA . VAL A 1 82 ? 11.273 -0.861 -27.491 1.00 84.94 82 VAL A CA 1
ATOM 685 C C . VAL A 1 82 ? 11.381 -2.183 -26.739 1.00 84.94 82 VAL A C 1
ATOM 687 O O . VAL A 1 82 ? 10.632 -2.428 -25.793 1.00 84.94 82 VAL A O 1
ATOM 690 N N . ASP A 1 83 ? 12.347 -2.999 -27.148 1.00 87.88 83 ASP A N 1
ATOM 691 C CA . ASP A 1 83 ? 12.582 -4.365 -26.683 1.00 87.88 83 ASP A CA 1
ATOM 692 C C . ASP A 1 83 ? 12.901 -4.425 -25.183 1.00 87.88 83 ASP A C 1
ATOM 694 O O . ASP A 1 83 ? 12.743 -5.468 -24.555 1.00 87.88 83 ASP A O 1
ATOM 698 N N . ILE A 1 84 ? 13.322 -3.300 -24.595 1.00 85.19 84 ILE A N 1
ATOM 699 C CA . ILE A 1 84 ? 13.564 -3.150 -23.157 1.00 85.19 84 ILE A CA 1
ATOM 700 C C . ILE A 1 84 ? 12.367 -2.476 -22.481 1.00 85.19 84 ILE A C 1
ATOM 702 O O . ILE A 1 84 ? 11.924 -2.913 -21.417 1.00 85.19 84 ILE A O 1
ATOM 706 N N . VAL A 1 85 ? 11.814 -1.422 -23.086 1.00 85.31 85 VAL A N 1
ATOM 707 C CA . VAL A 1 85 ? 10.770 -0.590 -22.465 1.00 85.31 85 VAL A CA 1
ATOM 708 C C . VAL A 1 85 ? 9.471 -1.365 -22.278 1.00 85.31 85 VAL A C 1
ATOM 710 O O . VAL A 1 85 ? 8.916 -1.366 -21.181 1.00 85.31 85 VAL A O 1
ATOM 713 N N . VAL A 1 86 ? 9.000 -2.060 -23.316 1.00 84.38 86 VAL A N 1
ATOM 714 C CA . VAL A 1 86 ? 7.723 -2.788 -23.284 1.00 84.38 86 VAL A CA 1
ATOM 715 C C . VAL A 1 86 ? 7.703 -3.875 -22.201 1.00 84.38 86 VAL A C 1
ATOM 717 O O . VAL A 1 86 ? 6.806 -3.831 -21.353 1.00 84.38 86 VAL A O 1
ATOM 720 N N . PRO A 1 87 ? 8.670 -4.815 -22.136 1.00 88.62 87 PRO A N 1
ATOM 721 C CA . PRO A 1 87 ? 8.669 -5.824 -21.080 1.00 88.62 87 PRO A CA 1
ATOM 722 C C . PRO A 1 87 ? 8.890 -5.226 -19.686 1.00 88.62 87 PRO A C 1
ATOM 724 O O . PRO A 1 87 ? 8.308 -5.723 -18.722 1.00 88.62 87 PRO A O 1
ATOM 727 N N . THR A 1 88 ? 9.653 -4.133 -19.560 1.00 86.69 88 THR A N 1
ATOM 728 C CA . THR A 1 88 ? 9.852 -3.448 -18.270 1.00 86.69 88 THR A CA 1
ATOM 729 C C . THR A 1 88 ? 8.557 -2.818 -17.759 1.00 86.69 88 THR A C 1
ATOM 731 O O . THR A 1 88 ? 8.187 -3.024 -16.603 1.00 86.69 88 THR A O 1
ATOM 734 N N . VAL A 1 89 ? 7.827 -2.096 -18.615 1.00 85.12 89 VAL A N 1
ATOM 735 C CA . VAL A 1 89 ? 6.528 -1.498 -18.266 1.00 85.12 89 VAL A CA 1
ATOM 736 C C . VAL A 1 89 ? 5.508 -2.589 -17.940 1.00 85.12 89 VAL A C 1
ATOM 738 O O . VAL A 1 89 ? 4.777 -2.464 -16.956 1.00 85.12 89 VAL A O 1
ATOM 741 N N . PHE A 1 90 ? 5.491 -3.679 -18.709 1.00 86.88 90 PHE A N 1
ATOM 742 C CA . PHE A 1 90 ? 4.602 -4.814 -18.468 1.00 86.88 90 PHE A CA 1
ATOM 743 C C . PHE A 1 90 ? 4.883 -5.499 -17.121 1.00 86.88 90 PHE A C 1
ATOM 745 O O . PHE A 1 90 ? 3.964 -5.710 -16.328 1.00 86.88 90 PHE A O 1
ATOM 752 N N . ALA A 1 91 ? 6.153 -5.781 -16.812 1.00 86.56 91 ALA A N 1
ATOM 753 C CA . ALA A 1 91 ? 6.556 -6.358 -15.531 1.00 86.56 91 ALA A CA 1
ATOM 754 C C . ALA A 1 91 ? 6.218 -5.433 -14.352 1.00 86.56 91 ALA A C 1
ATOM 756 O O . ALA A 1 91 ? 5.720 -5.896 -13.322 1.00 86.56 91 ALA A O 1
ATOM 757 N N . LEU A 1 92 ? 6.430 -4.123 -14.516 1.00 86.44 92 LEU A N 1
ATOM 758 C CA . LEU A 1 92 ? 6.081 -3.120 -13.517 1.00 86.44 92 LEU A CA 1
ATOM 759 C C . LEU A 1 92 ? 4.570 -3.105 -13.249 1.00 86.44 92 LEU A C 1
ATOM 761 O O . LEU A 1 92 ? 4.168 -3.123 -12.088 1.00 86.44 92 LEU A O 1
ATOM 765 N N . HIS A 1 93 ? 3.729 -3.154 -14.286 1.00 84.38 93 HIS A N 1
ATOM 766 C CA . HIS A 1 93 ? 2.271 -3.205 -14.130 1.00 84.38 93 HIS A CA 1
ATOM 767 C C . HIS A 1 93 ? 1.787 -4.502 -13.481 1.00 84.38 93 HIS A C 1
ATOM 769 O O . HIS A 1 93 ? 0.894 -4.453 -12.634 1.00 84.38 93 HIS A O 1
ATOM 775 N N . LEU A 1 94 ? 2.379 -5.651 -13.821 1.00 87.00 94 LEU A N 1
ATOM 776 C CA . LEU A 1 94 ? 2.048 -6.929 -13.186 1.00 87.00 94 LEU A CA 1
ATOM 777 C C . LEU A 1 94 ? 2.379 -6.921 -11.692 1.00 87.00 94 LEU A C 1
ATOM 779 O O . LEU A 1 94 ? 1.529 -7.271 -10.874 1.00 87.00 94 LEU A O 1
ATOM 783 N N . LEU A 1 95 ? 3.584 -6.472 -11.326 1.00 83.00 95 LEU A N 1
ATOM 784 C CA . LEU A 1 95 ? 3.993 -6.338 -9.926 1.00 83.00 95 LEU A CA 1
ATOM 785 C C . LEU A 1 95 ? 3.087 -5.365 -9.170 1.00 83.00 95 LEU A C 1
ATOM 787 O O . LEU A 1 95 ? 2.621 -5.678 -8.078 1.00 83.00 95 LEU A O 1
ATOM 791 N N . THR A 1 96 ? 2.795 -4.215 -9.774 1.00 82.56 96 THR A N 1
ATOM 792 C CA . THR A 1 96 ? 1.917 -3.186 -9.202 1.00 82.56 96 THR A CA 1
ATOM 793 C C . THR A 1 96 ? 0.513 -3.728 -8.959 1.00 82.56 96 THR A C 1
ATOM 795 O O . THR A 1 96 ? -0.022 -3.590 -7.864 1.00 82.56 96 THR A O 1
ATOM 798 N N . SER A 1 97 ? -0.063 -4.409 -9.952 1.00 82.12 97 SER A N 1
ATOM 799 C CA . SER A 1 97 ? -1.404 -4.994 -9.860 1.00 82.12 97 SER A CA 1
ATOM 800 C C . SER A 1 97 ? -1.470 -6.085 -8.794 1.00 82.12 97 SER A C 1
ATOM 802 O O . SER A 1 97 ? -2.432 -6.147 -8.031 1.00 82.12 97 SER A O 1
ATOM 804 N N . TRP A 1 98 ? -0.430 -6.917 -8.697 1.00 82.31 98 TRP A N 1
ATOM 805 C CA . TRP A 1 98 ? -0.346 -7.972 -7.690 1.00 82.31 98 TRP A CA 1
ATOM 806 C C . TRP A 1 98 ? -0.242 -7.410 -6.267 1.00 82.31 98 TRP A C 1
ATOM 808 O O . TRP A 1 98 ? -0.980 -7.837 -5.377 1.00 82.31 98 TRP A O 1
ATOM 818 N N . VAL A 1 99 ? 0.615 -6.405 -6.055 1.00 78.44 99 VAL A N 1
ATOM 819 C CA . VAL A 1 99 ? 0.721 -5.719 -4.759 1.00 78.44 99 VAL A CA 1
ATOM 820 C C . VAL A 1 99 ? -0.594 -5.022 -4.418 1.00 78.44 99 VAL A C 1
ATOM 822 O O . VAL A 1 99 ? -1.093 -5.178 -3.307 1.00 78.44 99 VAL A O 1
ATOM 825 N N . MET A 1 100 ? -1.204 -4.319 -5.374 1.00 78.50 100 MET A N 1
ATOM 826 C CA . MET A 1 100 ? -2.476 -3.631 -5.164 1.00 78.50 100 MET A CA 1
ATOM 827 C C . MET A 1 100 ? -3.604 -4.604 -4.807 1.00 78.50 100 MET A C 1
ATOM 829 O O . MET A 1 100 ? -4.398 -4.303 -3.920 1.00 78.50 100 MET A O 1
ATOM 833 N N . TYR A 1 101 ? -3.648 -5.787 -5.423 1.00 79.44 101 TYR A N 1
ATOM 834 C CA . TYR A 1 101 ? -4.600 -6.838 -5.066 1.00 79.44 101 TYR A CA 1
ATOM 835 C C . TYR A 1 101 ? -4.429 -7.300 -3.613 1.00 79.44 101 TYR A C 1
ATOM 837 O O . TYR A 1 101 ? -5.406 -7.349 -2.863 1.00 79.44 101 TYR A O 1
ATOM 845 N N . PHE A 1 102 ? -3.193 -7.587 -3.188 1.00 75.50 102 PHE A N 1
ATOM 846 C CA . PHE A 1 102 ? -2.915 -8.012 -1.813 1.00 75.50 102 PHE A CA 1
ATOM 847 C C . PHE A 1 102 ? -3.307 -6.928 -0.802 1.00 75.50 102 PHE A C 1
ATOM 849 O O . PHE A 1 102 ? -3.966 -7.203 0.200 1.00 75.50 102 PHE A O 1
ATOM 856 N N . VAL A 1 103 ?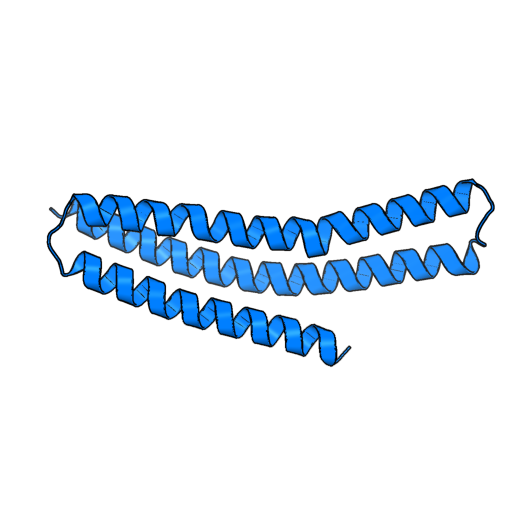 -2.960 -5.680 -1.106 1.00 70.06 103 VAL A N 1
ATOM 857 C CA . VAL A 1 103 ? -3.294 -4.509 -0.296 1.00 70.06 103 VAL A CA 1
ATOM 858 C C . VAL A 1 103 ? -4.803 -4.305 -0.201 1.00 70.06 103 VAL A C 1
ATOM 860 O O . VAL A 1 103 ? -5.322 -4.178 0.902 1.00 70.06 103 VAL A O 1
ATOM 863 N N . LEU A 1 104 ? -5.526 -4.317 -1.322 1.00 72.25 104 LEU A N 1
ATOM 864 C CA . LEU A 1 104 ? -6.977 -4.123 -1.341 1.00 72.25 104 LEU A CA 1
ATOM 865 C C . LEU A 1 104 ? -7.709 -5.229 -0.583 1.00 72.25 104 LEU A C 1
ATOM 867 O O . LEU A 1 104 ? -8.617 -4.925 0.184 1.00 72.25 104 LEU A O 1
ATOM 871 N N . ALA A 1 105 ? -7.298 -6.490 -0.736 1.00 72.31 105 ALA A N 1
ATOM 872 C CA . ALA A 1 105 ? -7.890 -7.608 0.000 1.00 72.31 105 ALA A CA 1
ATOM 873 C C . ALA A 1 105 ? -7.741 -7.430 1.522 1.00 72.31 105 ALA A C 1
ATOM 875 O O . ALA A 1 105 ? -8.666 -7.682 2.298 1.00 72.31 105 ALA A O 1
ATOM 876 N N . LYS A 1 106 ? -6.576 -6.944 1.949 1.00 68.12 106 LYS A N 1
ATOM 877 C CA . LYS A 1 106 ? -6.252 -6.672 3.346 1.00 68.12 106 LYS A CA 1
ATOM 878 C C . LYS A 1 106 ? -6.980 -5.429 3.885 1.00 68.12 106 LYS A C 1
ATOM 880 O O . LYS A 1 106 ? -7.603 -5.502 4.945 1.00 68.12 106 LYS A O 1
ATOM 885 N N . CYS A 1 107 ? -6.994 -4.328 3.132 1.00 68.75 107 CYS A N 1
ATOM 886 C CA . CYS A 1 10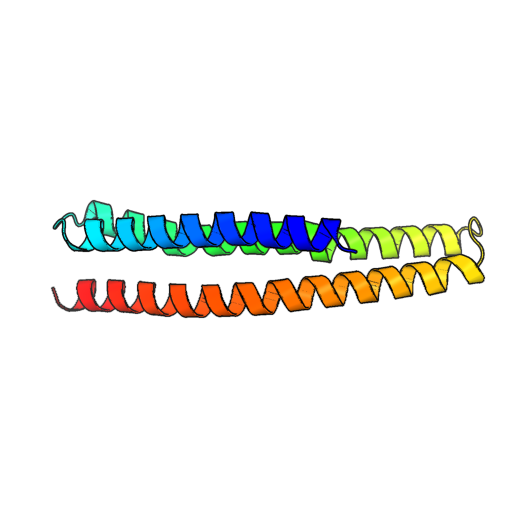7 ? -7.744 -3.110 3.455 1.00 68.75 107 CYS A CA 1
ATOM 887 C C . CYS A 1 107 ? -9.257 -3.351 3.505 1.00 68.75 107 CYS A C 1
ATOM 889 O O . CYS A 1 107 ? -9.924 -2.792 4.369 1.00 68.75 107 CYS A O 1
ATOM 891 N N . TRP A 1 108 ? -9.801 -4.197 2.628 1.00 68.31 108 TRP A N 1
ATOM 892 C CA . TRP A 1 108 ? -11.211 -4.584 2.652 1.00 68.31 108 TRP A CA 1
ATOM 893 C C . TRP A 1 108 ? -11.571 -5.275 3.966 1.00 68.31 108 TRP A C 1
ATOM 895 O O . TRP A 1 108 ? -12.533 -4.895 4.628 1.00 68.31 108 TRP A O 1
ATOM 905 N N . ASN A 1 109 ? -10.757 -6.245 4.388 1.00 70.38 109 ASN A N 1
ATOM 906 C CA . ASN A 1 109 ? -10.989 -6.977 5.629 1.00 70.38 109 ASN A CA 1
ATOM 907 C C . ASN A 1 109 ? -10.915 -6.052 6.862 1.00 70.38 109 ASN A C 1
ATOM 909 O O . ASN A 1 109 ? -11.762 -6.125 7.752 1.00 70.38 109 ASN A O 1
ATOM 913 N N . LEU A 1 110 ? -9.959 -5.113 6.873 1.00 66.81 110 LEU A N 1
ATOM 914 C CA . LEU A 1 110 ? -9.882 -4.052 7.884 1.00 66.81 110 LEU A CA 1
ATOM 915 C C . LEU A 1 110 ? -11.108 -3.136 7.858 1.00 66.81 110 LEU A C 1
ATOM 917 O O . LEU A 1 110 ? -11.696 -2.882 8.903 1.00 66.81 110 LEU A O 1
ATOM 921 N N . GLY A 1 111 ? -11.514 -2.661 6.680 1.00 68.38 111 GLY A N 1
ATOM 922 C CA . GLY A 1 111 ? -12.667 -1.778 6.516 1.00 68.38 111 GLY A CA 1
ATOM 923 C C . GLY A 1 111 ? -13.961 -2.414 7.023 1.00 68.38 111 GLY A C 1
ATOM 924 O O . GLY A 1 111 ? -14.738 -1.754 7.711 1.00 68.38 111 GLY A O 1
ATOM 925 N N . VAL A 1 112 ? -14.159 -3.713 6.769 1.00 69.88 112 VAL A N 1
ATOM 926 C CA . VAL A 1 112 ? -15.290 -4.470 7.321 1.00 69.88 112 VAL A CA 1
ATOM 927 C C . VAL A 1 112 ? -15.224 -4.515 8.854 1.00 69.88 112 VAL A C 1
ATOM 929 O O . VAL A 1 112 ? -16.223 -4.203 9.503 1.00 69.88 112 VAL A O 1
ATOM 932 N N . ARG A 1 113 ? -14.061 -4.828 9.451 1.00 68.44 113 ARG A N 1
ATOM 933 C CA . ARG A 1 113 ? -13.882 -4.844 10.919 1.00 68.44 113 ARG A CA 1
ATOM 934 C C . ARG A 1 113 ? -14.145 -3.475 11.557 1.00 68.44 113 ARG A C 1
ATOM 936 O O . ARG A 1 113 ? -14.944 -3.381 12.488 1.00 68.44 113 ARG A O 1
ATOM 943 N N . PHE A 1 114 ? -13.560 -2.410 11.008 1.00 67.69 114 PHE A N 1
ATOM 944 C CA . PHE A 1 114 ? -13.795 -1.033 11.456 1.00 67.69 114 PHE A CA 1
ATOM 945 C C . PHE A 1 114 ? -15.268 -0.632 11.341 1.00 67.69 114 PHE A C 1
ATOM 947 O O . PHE A 1 114 ? -15.813 -0.029 12.265 1.00 67.69 114 PHE A O 1
ATOM 954 N N . GLY A 1 115 ? -15.934 -0.997 10.241 1.00 69.31 115 GLY A N 1
ATOM 955 C CA . GLY A 1 115 ? -17.360 -0.742 10.048 1.00 69.31 115 GLY A CA 1
ATOM 956 C C . GLY A 1 115 ? -18.224 -1.396 11.131 1.00 69.31 115 GLY A C 1
ATOM 957 O O . GLY A 1 115 ? -19.120 -0.751 11.682 1.00 69.31 115 GLY A O 1
ATOM 958 N N . PHE A 1 116 ? -17.926 -2.647 11.502 1.00 72.69 116 PHE A N 1
ATOM 959 C CA . PHE A 1 116 ? -18.607 -3.330 12.607 1.00 72.69 116 PHE A CA 1
ATOM 960 C C . PHE A 1 116 ? -18.349 -2.663 13.965 1.00 72.69 116 PHE A C 1
ATOM 962 O O . PHE A 1 116 ? -19.295 -2.479 14.741 1.00 72.69 116 PHE A O 1
ATOM 969 N N . LEU A 1 117 ? -17.107 -2.257 14.249 1.00 68.25 117 LEU A N 1
ATOM 970 C CA . LEU A 1 117 ? -16.768 -1.538 15.481 1.00 68.25 117 LEU A CA 1
ATOM 971 C C . LEU A 1 117 ? -17.506 -0.201 15.576 1.00 68.25 117 LEU A C 1
ATOM 973 O O . LEU A 1 117 ? -18.157 0.077 16.583 1.00 68.25 117 LEU A O 1
ATOM 977 N N . PHE A 1 118 ? -17.484 0.591 14.507 1.00 69.38 118 PHE A N 1
ATOM 978 C CA . PHE A 1 118 ? -18.159 1.884 14.442 1.00 69.38 118 PHE A CA 1
ATOM 979 C C . PHE A 1 118 ? -19.675 1.753 14.650 1.00 69.38 118 PHE A C 1
ATOM 981 O O . PHE A 1 118 ? -20.262 2.477 15.455 1.00 69.38 118 PHE A O 1
ATOM 988 N N . MET A 1 119 ? -20.315 0.773 14.003 1.00 72.06 119 MET A N 1
ATOM 989 C CA . MET A 1 119 ? -21.741 0.489 14.201 1.00 72.06 119 MET A CA 1
ATOM 990 C C . MET A 1 119 ? -22.062 0.046 15.636 1.00 72.06 119 MET A C 1
ATOM 992 O O . MET A 1 119 ? -23.128 0.376 16.162 1.00 72.06 119 MET A O 1
ATOM 996 N N . THR A 1 120 ? -21.149 -0.676 16.288 1.00 71.25 120 THR A N 1
ATOM 997 C CA . THR A 1 120 ? -21.291 -1.095 17.691 1.00 71.25 120 THR A CA 1
ATOM 998 C C . THR A 1 120 ? -21.195 0.097 18.640 1.00 71.25 120 THR A C 1
ATOM 1000 O O . THR A 1 120 ? -22.031 0.236 19.538 1.00 71.25 120 THR A O 1
ATOM 1003 N N . VAL A 1 121 ? -20.234 0.997 18.404 1.00 67.75 121 VAL A N 1
ATOM 1004 C CA . VAL A 1 121 ? -20.102 2.266 19.132 1.00 67.75 121 VAL A CA 1
ATOM 1005 C C . VAL A 1 121 ? -21.371 3.103 18.955 1.00 67.75 121 VAL A C 1
ATOM 1007 O O . VAL A 1 121 ? -21.993 3.467 19.952 1.00 67.75 121 VAL A O 1
ATOM 1010 N N . LEU A 1 122 ? -21.830 3.321 17.716 1.00 68.69 122 LEU A N 1
ATOM 1011 C CA . LEU A 1 122 ? -23.056 4.074 17.420 1.00 68.69 122 LEU A CA 1
ATOM 1012 C C . LEU A 1 122 ? -24.299 3.495 18.106 1.00 68.69 122 LEU A C 1
ATOM 1014 O O . LEU A 1 122 ? -25.102 4.249 18.656 1.00 68.69 122 LEU A O 1
ATOM 1018 N N . LYS A 1 123 ? -24.471 2.166 18.110 1.00 72.69 123 LYS A N 1
ATOM 1019 C CA . LYS A 1 123 ? -25.587 1.517 18.819 1.00 72.69 123 LYS A CA 1
ATOM 1020 C C . LYS A 1 123 ? -25.536 1.783 20.322 1.00 72.69 123 LYS A C 1
ATOM 1022 O O . LYS A 1 123 ? -26.568 2.117 20.897 1.00 72.69 123 LYS A O 1
ATOM 1027 N N . LYS A 1 124 ? -24.358 1.683 20.948 1.00 66.81 124 LYS A N 1
ATOM 1028 C CA . LYS A 1 124 ? -24.180 1.997 22.376 1.00 66.81 124 LYS A CA 1
ATOM 1029 C C . LYS A 1 124 ? -24.431 3.472 22.689 1.00 66.81 124 LYS A C 1
ATOM 1031 O O . LYS A 1 124 ? -24.981 3.761 23.747 1.00 66.81 124 LYS A O 1
ATOM 1036 N N . VAL A 1 125 ? -24.062 4.384 21.785 1.00 65.25 125 VAL A N 1
ATOM 1037 C CA . VAL A 1 125 ? -24.375 5.816 21.921 1.00 65.25 125 VAL A CA 1
ATOM 1038 C C . VAL A 1 125 ? -25.887 6.033 21.876 1.00 65.25 125 VAL A C 1
ATOM 1040 O O . VAL A 1 125 ? -26.417 6.742 22.718 1.00 65.25 125 VAL A O 1
ATOM 1043 N N . LYS A 1 126 ? -26.582 5.398 20.923 1.00 66.31 126 LYS A N 1
ATOM 1044 C CA . LYS A 1 126 ? -28.025 5.574 20.688 1.00 66.31 126 LYS A CA 1
ATOM 1045 C C . LYS A 1 126 ? -28.922 4.914 21.747 1.00 66.31 126 LYS A C 1
ATOM 1047 O O . LYS A 1 126 ? -30.077 5.296 21.879 1.00 66.31 126 LYS A O 1
ATOM 1052 N N . GLN A 1 127 ? -28.432 3.893 22.453 1.00 63.62 127 GLN A N 1
ATOM 1053 C CA . GLN A 1 127 ? -29.166 3.203 23.527 1.00 63.62 127 GLN A CA 1
ATOM 1054 C C . GLN A 1 127 ? -29.080 3.910 24.896 1.00 63.62 127 GLN A C 1
ATOM 1056 O O . GLN A 1 127 ? -29.638 3.398 25.867 1.00 63.62 127 GLN A O 1
ATOM 1061 N N . ARG A 1 128 ? -28.388 5.052 24.991 1.00 49.78 128 ARG A N 1
ATOM 1062 C CA . ARG A 1 128 ? -28.369 5.940 26.163 1.00 49.78 128 ARG A CA 1
ATOM 1063 C C . ARG A 1 128 ? -29.064 7.256 25.856 1.00 49.78 128 ARG A C 1
ATOM 1065 O O . ARG A 1 128 ? -29.511 7.878 26.841 1.00 49.78 128 ARG A O 1
#

Foldseek 3Di:
DVPVVVVVVVVVVVVVVVVVVLLVLVVVLLVDPDPVSLVVNVVCLPVVLVVVVVVCCVPLPVVLVVVLVVLVVCVVVVNDDPVPNVVVNVVSVVSSVVSVVVVVVSSVVVVVVSVVSNVVSVVSVVVD

Secondary structure (DSSP, 8-state):
-HHHHHHHHHHHHHHHHHHHHHHHHHHHHHHS--HHHHHHHHHHHHHHHHHHHHHHHIIIIIHHHHHHHHHHHHHHTTSS-HHHHHHHHHHHHHHHHHHHHHHHHHHHHHHHHHHHHHHHHHHHHHT-

Radius of gyration: 20.84 Å; chains: 1; bounding box: 46×27×60 Å

pLDDT: mean 72.9, std 9.62, range [48.25, 90.88]